Protein AF-A0A7W8GGD5-F1 (afdb_monomer_lite)

Foldseek 3Di:
DDPLQCVQPVDHCVVVLLLLLVLLVVLLVLVVVCVVCVVPDDPVVNCVVNVVSVVVSVVVVVVCLVNSDDPVCSVVSVVVVVVVVVVVVVVVVVVLVVVCVVVPPCSVVVVNVVSVVSNVVSVVVCVVVVCPCPVVVVVCCVPVVPPPPPPPPPPPPPPPDPPPPPDPDDDDDDDD

Secondary structure (DSSP, 8-state):
--TTHHHHSSS-HHHHHHHHHHHHHHHHHHHHHHHHHTTTS-HHHHHHHHHHHHHHHHHHHHHHHHHSS-TTTHHHHHHHHHHHHHHHHHHHHHHHHHHHHHHGGGHHHHHHHHHHHHHHHHHHHHHH-TT-THHHHHHHHHHH--S-----------------------------

pLDDT: mean 70.13, std 13.08, range [33.88, 95.19]

Structure (mmCIF, N/CA/C/O backbone):
data_AF-A0A7W8GGD5-F1
#
_entry.id   AF-A0A7W8GGD5-F1
#
loop_
_atom_site.group_PDB
_atom_site.id
_atom_site.type_symbol
_atom_site.label_atom_id
_atom_site.label_alt_id
_atom_site.label_comp_id
_atom_site.label_asym_id
_atom_site.label_entity_id
_atom_site.label_seq_id
_atom_site.pdbx_PDB_ins_code
_atom_site.Cartn_x
_atom_site.Cartn_y
_atom_site.Cartn_z
_atom_site.occupancy
_atom_site.B_iso_or_equiv
_atom_site.auth_seq_id
_atom_site.auth_comp_id
_atom_site.auth_asym_id
_atom_site.auth_atom_id
_atom_site.pdbx_PDB_model_num
ATOM 1 N N . MET A 1 1 ? -14.404 -14.022 2.247 1.00 44.94 1 MET A N 1
ATOM 2 C CA . MET A 1 1 ? -14.499 -12.655 2.812 1.00 44.94 1 MET A CA 1
ATOM 3 C C . MET A 1 1 ? -14.447 -12.772 4.326 1.00 44.94 1 MET A C 1
ATOM 5 O O . MET A 1 1 ? -15.188 -13.584 4.865 1.00 44.94 1 MET A O 1
ATOM 9 N N . ALA A 1 2 ? -13.531 -12.065 4.992 1.00 33.88 2 ALA A N 1
ATOM 10 C CA . ALA A 1 2 ? -13.317 -12.227 6.428 1.00 33.88 2 ALA A CA 1
ATOM 11 C C . ALA A 1 2 ? -14.521 -11.661 7.226 1.00 33.88 2 ALA A C 1
ATOM 13 O O . ALA A 1 2 ? -14.922 -10.530 6.949 1.00 33.88 2 ALA A O 1
ATOM 14 N N . PRO A 1 3 ? -15.098 -12.400 8.196 1.00 45.44 3 PRO A N 1
ATOM 15 C CA . PRO A 1 3 ? -16.342 -12.024 8.886 1.00 45.44 3 PRO A CA 1
ATOM 16 C C . PRO A 1 3 ? -16.311 -10.662 9.595 1.00 45.44 3 PRO A C 1
ATOM 18 O O . PRO A 1 3 ? -17.342 -10.010 9.710 1.00 45.44 3 PRO A O 1
ATOM 21 N N . TRP A 1 4 ? -15.131 -10.208 10.022 1.00 50.56 4 TRP A N 1
ATOM 22 C CA . TRP A 1 4 ? -14.959 -8.968 10.785 1.00 50.56 4 TRP A CA 1
ATOM 23 C C . TRP A 1 4 ? -15.182 -7.683 9.963 1.00 50.56 4 TRP A C 1
ATOM 25 O O . TRP A 1 4 ? -15.624 -6.680 10.514 1.00 50.56 4 TRP A O 1
ATOM 35 N N . ILE A 1 5 ? -14.996 -7.735 8.635 1.00 44.59 5 ILE A N 1
ATOM 36 C CA . ILE A 1 5 ? -15.205 -6.588 7.727 1.00 44.59 5 ILE A CA 1
ATOM 37 C C . ILE A 1 5 ? -16.673 -6.135 7.726 1.00 44.59 5 ILE A C 1
ATOM 39 O O . ILE A 1 5 ? -16.953 -4.951 7.594 1.00 44.59 5 ILE A O 1
ATOM 43 N N . LYS A 1 6 ? -17.620 -7.067 7.909 1.00 46.12 6 LYS A N 1
ATOM 44 C CA . LYS A 1 6 ? -19.054 -6.745 7.988 1.00 46.12 6 LYS A CA 1
ATOM 45 C C . 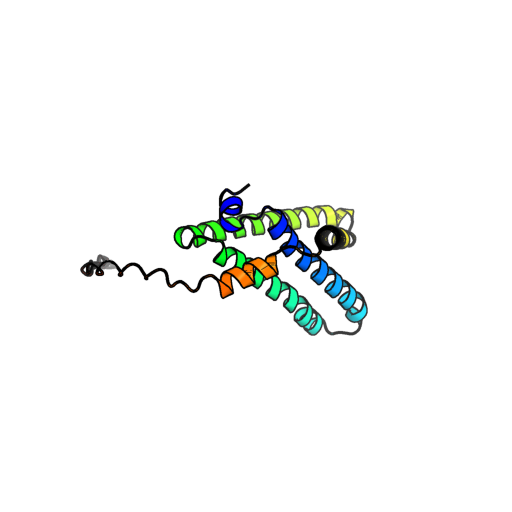LYS A 1 6 ? -19.470 -6.112 9.317 1.00 46.12 6 LYS A C 1
ATOM 47 O O . LYS A 1 6 ? -20.541 -5.525 9.367 1.00 46.12 6 LYS A O 1
ATOM 52 N N . VAL A 1 7 ? -18.680 -6.288 10.377 1.00 54.09 7 VAL A N 1
ATOM 53 C CA . VAL A 1 7 ? -19.080 -5.943 11.752 1.00 54.09 7 VAL A CA 1
ATOM 54 C C . VAL A 1 7 ? -18.538 -4.581 12.181 1.00 54.09 7 VAL A C 1
ATOM 56 O O . VAL A 1 7 ? -19.190 -3.901 12.962 1.00 54.09 7 VAL A O 1
ATOM 59 N N . MET A 1 8 ? -17.376 -4.171 11.671 1.00 47.25 8 MET A N 1
ATOM 60 C CA . MET A 1 8 ? -16.692 -2.962 12.147 1.00 47.25 8 MET A CA 1
ATOM 61 C C . MET A 1 8 ? -16.991 -1.706 11.304 1.00 47.25 8 MET A C 1
ATOM 63 O O . MET A 1 8 ? -17.208 -0.638 11.865 1.00 47.25 8 MET A O 1
ATOM 67 N N . LEU A 1 9 ? -17.153 -1.837 9.981 1.00 49.62 9 LEU A N 1
ATOM 68 C CA . LEU A 1 9 ? -17.345 -0.675 9.100 1.00 49.62 9 LEU A CA 1
ATOM 69 C C . LEU A 1 9 ? -18.802 -0.192 8.964 1.00 49.62 9 LEU A C 1
ATOM 71 O O . LEU A 1 9 ? -19.029 0.927 8.502 1.00 49.62 9 LEU A O 1
ATOM 75 N N . ASP A 1 10 ? -19.796 -1.031 9.280 1.00 46.81 10 ASP A N 1
ATOM 76 C CA . ASP A 1 10 ? -21.211 -0.841 8.877 1.00 46.81 10 ASP A CA 1
ATOM 77 C C . ASP A 1 10 ? -21.353 -0.358 7.407 1.00 46.81 10 ASP A C 1
ATOM 79 O O . ASP A 1 10 ? -22.249 0.396 7.018 1.00 46.81 10 ASP A O 1
ATOM 83 N N . GLY A 1 11 ? -20.363 -0.758 6.608 1.00 48.75 11 GLY A N 1
ATOM 84 C CA . GLY A 1 11 ? -19.924 -0.174 5.355 1.00 48.75 11 GLY A CA 1
ATOM 85 C C . GLY A 1 11 ? -19.160 -1.260 4.605 1.00 48.75 11 GLY A C 1
ATOM 86 O O . GLY A 1 11 ? -18.338 -1.981 5.175 1.00 48.75 11 GLY A O 1
ATOM 87 N N . GLY A 1 12 ? -19.566 -1.511 3.364 1.00 56.03 12 GLY A N 1
ATOM 88 C CA . GLY A 1 12 ? -19.125 -2.670 2.593 1.00 56.03 12 GLY A CA 1
ATOM 89 C C . GLY A 1 12 ? -17.665 -2.568 2.149 1.00 56.03 12 GLY A C 1
ATOM 90 O O . GLY A 1 12 ? -16.930 -1.655 2.505 1.00 56.03 12 GLY A O 1
ATOM 91 N N . GLY A 1 13 ? -17.240 -3.453 1.239 1.00 51.22 13 GLY A N 1
ATOM 92 C CA . GLY A 1 13 ? -15.932 -3.340 0.561 1.00 51.22 13 GLY A CA 1
ATOM 93 C C . GLY A 1 13 ? -15.709 -2.018 -0.201 1.00 51.22 13 GLY A C 1
ATOM 94 O O . GLY A 1 13 ? -14.662 -1.824 -0.809 1.00 51.22 13 GLY A O 1
ATOM 95 N N . LEU A 1 14 ? -16.688 -1.118 -0.158 1.00 46.69 14 LEU A N 1
ATOM 96 C CA . LEU A 1 14 ? -16.749 0.171 -0.807 1.00 46.69 14 LEU A CA 1
ATOM 97 C C . LEU A 1 14 ? -16.012 1.271 -0.032 1.00 46.69 14 LEU A C 1
ATOM 99 O O . LEU A 1 14 ? -15.257 2.017 -0.650 1.00 46.69 14 LEU A O 1
ATOM 103 N N . GLU A 1 15 ? -16.124 1.332 1.299 1.00 49.59 15 GLU A N 1
ATOM 104 C CA . GLU A 1 15 ? -15.294 2.232 2.113 1.00 49.59 15 GLU A CA 1
ATOM 105 C C . GLU A 1 15 ? -13.814 1.834 2.043 1.00 49.59 15 GLU A C 1
ATOM 107 O O . GLU A 1 15 ? -12.952 2.685 1.814 1.00 49.59 15 GLU A O 1
ATOM 112 N N . LEU A 1 16 ? -13.516 0.533 2.133 1.00 55.06 16 LEU A N 1
ATOM 113 C CA . LEU A 1 16 ? -12.155 0.013 1.960 1.00 55.06 16 LEU A CA 1
ATOM 114 C C . LEU A 1 16 ? -11.618 0.309 0.547 1.00 55.06 16 LEU A C 1
ATOM 116 O O . LEU A 1 16 ? -10.465 0.713 0.384 1.00 55.06 16 LEU A O 1
ATOM 120 N N . GLY A 1 17 ? -12.482 0.180 -0.465 1.00 53.38 17 GLY A N 1
ATOM 121 C CA . GLY A 1 17 ? -12.197 0.587 -1.836 1.00 53.38 17 GLY A CA 1
ATOM 122 C C . GLY A 1 17 ? -11.844 2.069 -1.924 1.00 53.38 17 GLY A C 1
ATOM 123 O O . GLY A 1 17 ? -10.823 2.398 -2.518 1.00 53.38 17 GLY A O 1
ATOM 124 N N . SER A 1 18 ? -12.612 2.951 -1.274 1.00 49.88 18 SER A N 1
ATOM 125 C CA . SER A 1 18 ? -12.406 4.411 -1.271 1.00 49.88 18 SER A CA 1
ATOM 126 C C . SER A 1 18 ? -11.124 4.877 -0.566 1.00 49.88 18 SER A C 1
ATOM 128 O O . SER A 1 18 ? -10.606 5.948 -0.868 1.00 49.88 18 SER A O 1
ATOM 130 N N . LEU A 1 19 ? -10.556 4.058 0.318 1.00 53.81 19 LEU A N 1
ATOM 131 C CA . LEU A 1 19 ? -9.254 4.326 0.934 1.00 53.81 19 LEU A CA 1
ATOM 132 C C . LEU A 1 19 ? -8.093 3.906 0.020 1.00 53.81 19 LEU A C 1
ATOM 134 O O . LEU A 1 19 ? -7.149 4.669 -0.168 1.00 53.81 19 LEU A O 1
ATOM 138 N N . MET A 1 20 ? -8.201 2.742 -0.628 1.00 58.75 20 MET A N 1
ATOM 139 C CA . MET A 1 20 ? -7.232 2.274 -1.642 1.00 58.75 20 MET A CA 1
ATOM 140 C C . MET A 1 20 ? -7.218 3.169 -2.896 1.00 58.75 20 MET A C 1
ATOM 142 O O . MET A 1 20 ? -6.209 3.355 -3.566 1.00 58.75 20 MET A O 1
ATOM 146 N N . SER A 1 21 ? -8.366 3.772 -3.172 1.00 49.12 21 SER A N 1
ATOM 147 C CA . SER A 1 21 ? -8.639 4.751 -4.218 1.00 49.12 21 SER A CA 1
ATOM 148 C C . SER A 1 21 ? -7.820 6.037 -4.102 1.00 49.12 21 SER A C 1
ATOM 150 O O . SER A 1 21 ? -7.179 6.466 -5.059 1.00 49.12 21 SER A O 1
ATOM 152 N N . VAL A 1 22 ? -7.846 6.652 -2.915 1.00 65.94 22 VAL A N 1
ATOM 153 C CA . VAL A 1 22 ? -7.123 7.898 -2.621 1.00 65.94 22 VAL A CA 1
ATOM 154 C C . VAL A 1 22 ? -5.619 7.677 -2.767 1.00 65.94 22 VAL A C 1
ATOM 156 O O . VAL A 1 22 ? -4.936 8.485 -3.389 1.00 65.94 22 VAL A O 1
ATOM 159 N N . GLN A 1 23 ? -5.132 6.529 -2.299 1.00 59.56 23 GLN A N 1
ATOM 160 C CA . GLN A 1 23 ? -3.735 6.119 -2.414 1.00 59.56 23 GLN A CA 1
ATOM 161 C C . GLN A 1 23 ? -3.271 5.991 -3.873 1.00 59.56 23 GLN A C 1
ATOM 163 O O . GLN A 1 23 ? -2.165 6.401 -4.220 1.00 59.56 23 GLN A O 1
ATOM 168 N N . ALA A 1 24 ? -4.113 5.433 -4.739 1.00 53.97 24 ALA A N 1
ATOM 169 C CA . ALA A 1 24 ? -3.789 5.267 -6.148 1.00 53.97 24 ALA A CA 1
ATOM 170 C C . ALA A 1 24 ? -3.703 6.617 -6.889 1.00 53.97 24 ALA A C 1
ATOM 172 O O . ALA A 1 24 ? -2.791 6.834 -7.689 1.00 53.97 24 ALA A O 1
ATOM 173 N N . VAL A 1 25 ? -4.606 7.552 -6.571 1.00 60.94 25 VAL A N 1
ATOM 174 C CA . VAL A 1 25 ? -4.582 8.923 -7.110 1.00 60.94 25 VAL A CA 1
ATOM 175 C C . VAL A 1 25 ? -3.341 9.680 -6.629 1.00 60.94 25 VAL A C 1
ATOM 177 O O . VAL A 1 25 ? -2.689 10.363 -7.418 1.00 60.94 25 VAL A O 1
ATOM 180 N N . GLU A 1 26 ? -2.970 9.521 -5.360 1.00 56.78 26 GLU A N 1
ATOM 181 C CA . GLU A 1 26 ? -1.780 10.152 -4.785 1.00 56.78 26 GLU A CA 1
ATOM 182 C C . GLU A 1 26 ? -0.485 9.604 -5.412 1.00 56.78 26 GLU A C 1
ATOM 184 O O . GLU A 1 26 ? 0.388 10.380 -5.809 1.00 56.78 26 GLU A O 1
ATOM 189 N N . GLY A 1 27 ? -0.400 8.282 -5.612 1.00 58.91 27 GLY A N 1
ATOM 190 C CA . GLY A 1 27 ? 0.721 7.624 -6.291 1.00 58.91 27 GLY A CA 1
ATOM 191 C C . GLY A 1 27 ? 0.890 8.067 -7.747 1.00 58.91 27 GLY A C 1
ATOM 192 O O . GLY A 1 27 ? 2.011 8.312 -8.190 1.00 58.91 27 GLY A O 1
ATOM 193 N N . MET A 1 28 ? -0.211 8.258 -8.477 1.00 57.94 28 MET A N 1
ATOM 194 C CA . MET A 1 28 ? -0.191 8.791 -9.845 1.00 57.94 28 MET A CA 1
ATOM 195 C C . MET A 1 28 ? 0.302 10.232 -9.923 1.00 57.94 28 MET A C 1
ATOM 197 O O . MET A 1 28 ? 1.139 10.545 -10.770 1.00 57.94 28 MET A O 1
ATOM 201 N N . VAL A 1 29 ? -0.227 11.117 -9.073 1.00 67.56 29 VAL A N 1
ATOM 202 C CA . VAL A 1 29 ? 0.173 12.532 -9.066 1.00 67.56 29 VAL A CA 1
ATOM 203 C C . VAL A 1 29 ? 1.651 12.640 -8.699 1.00 67.56 29 VAL A C 1
ATOM 205 O O . VAL A 1 29 ? 2.397 13.346 -9.375 1.00 67.56 29 VAL A O 1
ATOM 208 N N . ALA A 1 30 ? 2.105 11.874 -7.705 1.00 62.62 30 ALA A N 1
ATOM 209 C CA . ALA A 1 30 ? 3.513 11.813 -7.333 1.00 62.62 30 ALA A CA 1
ATOM 210 C C . ALA A 1 30 ? 4.396 11.267 -8.468 1.00 62.62 30 ALA A C 1
ATOM 212 O O . ALA A 1 30 ? 5.424 11.870 -8.766 1.00 62.62 30 ALA A O 1
ATOM 213 N N . ALA A 1 31 ? 3.996 10.183 -9.143 1.00 59.84 31 ALA A N 1
ATOM 214 C CA . ALA A 1 31 ? 4.759 9.589 -10.243 1.00 59.84 31 ALA A CA 1
ATOM 215 C C . ALA A 1 31 ? 4.862 10.516 -11.465 1.00 59.84 31 ALA A C 1
ATOM 217 O O . ALA A 1 31 ? 5.934 10.620 -12.057 1.00 59.84 31 ALA A O 1
ATOM 218 N N . LEU A 1 32 ? 3.788 11.231 -11.817 1.00 69.31 32 LEU A N 1
ATOM 219 C CA . LEU A 1 32 ? 3.791 12.210 -12.913 1.00 69.31 32 LEU A CA 1
ATOM 220 C C . LEU A 1 32 ? 4.682 13.414 -12.599 1.00 69.31 32 LEU A C 1
ATOM 222 O O . LEU A 1 32 ? 5.445 13.861 -13.457 1.00 69.31 32 LEU A O 1
ATOM 226 N N . LEU A 1 33 ? 4.634 13.905 -11.359 1.00 68.81 33 LEU A N 1
ATOM 227 C CA . LEU A 1 33 ? 5.521 14.972 -10.901 1.00 68.81 33 LEU A CA 1
ATOM 228 C C . LEU A 1 33 ? 6.984 14.505 -10.863 1.00 68.81 33 LEU A C 1
ATOM 230 O O . LEU A 1 33 ? 7.869 15.245 -11.292 1.00 68.81 33 LEU A O 1
ATOM 234 N N . LEU A 1 34 ? 7.247 13.267 -10.424 1.00 56.19 34 LEU A N 1
ATOM 235 C CA . LEU A 1 34 ? 8.588 12.682 -10.419 1.00 56.19 34 LEU A CA 1
ATOM 236 C C . LEU A 1 34 ? 9.125 12.453 -11.832 1.00 56.19 34 LEU A C 1
ATOM 238 O O . LEU A 1 34 ? 10.280 12.773 -12.071 1.00 56.19 34 LEU A O 1
ATOM 242 N N . ALA A 1 35 ? 8.333 11.938 -12.773 1.00 60.97 35 ALA A N 1
ATOM 243 C CA . ALA A 1 35 ? 8.794 11.647 -14.132 1.00 60.97 35 ALA A CA 1
ATOM 244 C C . ALA A 1 35 ? 9.287 12.907 -14.868 1.00 60.97 35 ALA A C 1
ATOM 246 O O . ALA A 1 35 ? 10.259 12.837 -15.618 1.00 60.97 35 ALA A O 1
ATOM 247 N N . GLY A 1 36 ? 8.677 14.067 -14.600 1.00 71.62 36 GLY A N 1
ATOM 248 C CA . GLY A 1 36 ? 9.142 15.358 -15.119 1.00 71.62 36 GLY A CA 1
ATOM 249 C C . GLY A 1 36 ? 10.397 15.904 -14.422 1.00 71.62 36 GLY A C 1
ATOM 250 O O . GLY A 1 36 ? 11.190 16.600 -15.050 1.00 71.62 36 GLY A O 1
ATOM 251 N N . PHE A 1 37 ? 10.608 15.571 -13.144 1.00 57.06 37 PHE A N 1
ATOM 252 C CA . PHE A 1 37 ? 11.710 16.096 -12.321 1.00 57.06 37 PHE A CA 1
ATOM 253 C C . PHE A 1 37 ? 12.895 15.134 -12.136 1.00 57.06 37 PHE A C 1
ATOM 255 O O . PHE A 1 37 ? 13.964 15.559 -11.696 1.00 57.06 37 PHE A O 1
ATOM 262 N N . ALA A 1 38 ? 12.748 13.850 -12.466 1.00 48.31 38 ALA A N 1
ATOM 263 C CA . ALA A 1 38 ? 13.695 12.796 -12.098 1.00 48.31 38 ALA A CA 1
ATOM 264 C C . ALA A 1 38 ? 15.086 12.964 -12.725 1.00 48.31 38 ALA A C 1
ATOM 266 O O . ALA A 1 38 ? 16.063 12.476 -12.166 1.00 48.31 38 ALA A O 1
ATOM 267 N N . GLN A 1 39 ? 15.203 13.693 -13.840 1.00 57.25 39 GLN A N 1
ATOM 268 C CA . GLN A 1 39 ? 16.507 13.988 -14.447 1.00 57.25 39 GLN A CA 1
ATOM 269 C C . GLN A 1 39 ? 17.230 15.190 -13.820 1.00 57.25 39 GLN A C 1
ATOM 271 O O . GLN A 1 39 ? 18.411 15.392 -14.086 1.00 57.25 39 GLN A O 1
ATOM 276 N N . GLN A 1 40 ? 16.557 15.982 -12.979 1.00 61.38 40 GLN A N 1
ATOM 277 C CA . GLN A 1 40 ? 17.112 17.209 -12.389 1.00 61.38 40 GLN A CA 1
ATOM 278 C C . GLN A 1 40 ? 17.350 17.109 -10.875 1.00 61.38 40 GLN A C 1
ATOM 280 O O . GLN A 1 40 ? 17.922 18.018 -10.272 1.00 61.38 40 GLN A O 1
ATOM 285 N N . VAL A 1 41 ? 16.916 16.021 -10.233 1.00 52.72 41 VAL A N 1
ATOM 286 C CA . VAL A 1 41 ? 16.871 15.902 -8.771 1.00 52.72 41 VAL A CA 1
ATOM 287 C C . VAL A 1 41 ? 17.662 14.679 -8.318 1.00 52.72 41 VAL A C 1
ATOM 289 O O . VAL A 1 41 ? 17.504 13.589 -8.855 1.00 52.72 41 VAL A O 1
ATOM 292 N N . SER A 1 42 ? 18.524 14.848 -7.309 1.00 65.00 42 SER A N 1
ATOM 293 C CA . SER A 1 42 ? 19.319 13.738 -6.774 1.00 65.00 42 SER A CA 1
ATOM 294 C C . SER A 1 42 ? 18.422 12.615 -6.241 1.00 65.00 42 SER A C 1
ATOM 296 O O . SER A 1 42 ? 17.408 12.874 -5.587 1.00 65.00 42 SER A O 1
ATOM 298 N N . ALA A 1 43 ? 18.817 11.359 -6.474 1.00 63.75 43 ALA A N 1
ATOM 299 C CA . ALA A 1 43 ? 18.059 10.167 -6.077 1.00 63.75 43 ALA A CA 1
ATOM 300 C C . ALA A 1 43 ? 17.633 10.175 -4.595 1.00 63.75 43 ALA A C 1
ATOM 302 O O . ALA A 1 43 ? 16.543 9.727 -4.259 1.00 63.75 43 ALA A O 1
ATOM 303 N N . VAL A 1 44 ? 18.444 10.771 -3.714 1.00 59.28 44 VAL A N 1
ATOM 304 C CA . VAL A 1 44 ? 18.150 10.925 -2.278 1.00 59.28 44 VAL A CA 1
ATOM 305 C C . VAL A 1 44 ? 16.923 11.810 -2.024 1.00 59.28 44 VAL A C 1
ATOM 307 O O . VAL A 1 44 ? 16.111 11.509 -1.152 1.00 59.28 44 VAL A O 1
ATOM 310 N N . ARG A 1 45 ? 16.746 12.892 -2.793 1.00 61.31 45 ARG A N 1
ATOM 311 C CA . ARG A 1 45 ? 15.579 13.781 -2.671 1.00 61.31 45 ARG A CA 1
ATOM 312 C C . ARG A 1 45 ? 14.320 13.134 -3.241 1.00 61.31 45 ARG A C 1
ATOM 314 O O . ARG A 1 45 ? 13.252 13.301 -2.662 1.00 61.31 45 ARG A O 1
ATOM 321 N N . LEU A 1 46 ? 14.448 12.369 -4.325 1.00 61.59 46 LEU A N 1
ATOM 322 C CA . LEU A 1 46 ? 13.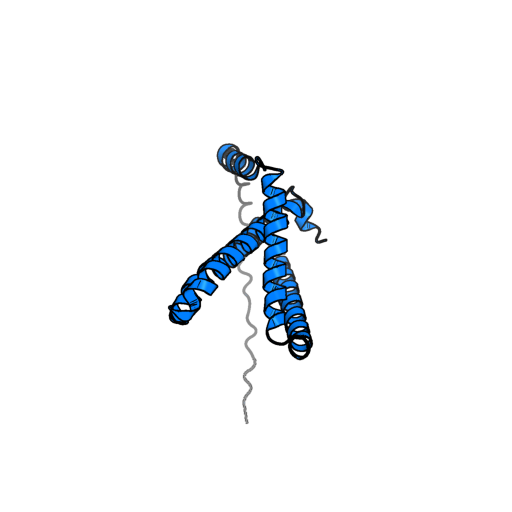340 11.588 -4.883 1.00 61.59 46 LEU A CA 1
ATOM 323 C C . LEU A 1 46 ? 12.883 10.497 -3.907 1.00 61.59 46 LEU A C 1
ATOM 325 O O . LEU A 1 46 ? 11.684 10.319 -3.720 1.00 61.59 46 LEU A O 1
ATOM 329 N N . LEU A 1 47 ? 13.820 9.839 -3.218 1.00 62.41 47 LEU A N 1
ATOM 330 C CA . LEU A 1 47 ? 13.509 8.864 -2.171 1.00 62.41 47 LEU A CA 1
ATOM 331 C C . LEU A 1 47 ? 12.800 9.520 -0.974 1.00 62.41 47 LEU A C 1
ATOM 333 O O . LEU A 1 47 ? 11.822 8.980 -0.464 1.00 62.41 47 LEU A O 1
ATOM 337 N N . GLY A 1 48 ? 13.263 10.703 -0.554 1.00 68.56 48 GLY A N 1
ATOM 338 C CA . GLY A 1 48 ? 12.657 11.459 0.544 1.00 68.56 48 GLY A CA 1
ATOM 339 C C . GLY A 1 48 ? 11.217 11.884 0.251 1.00 68.56 48 GLY A C 1
ATOM 340 O O . GLY A 1 48 ? 10.334 11.675 1.080 1.00 68.56 48 GLY A O 1
ATOM 341 N N . TRP A 1 49 ? 10.958 12.422 -0.944 1.00 68.81 49 TRP A N 1
ATOM 342 C CA . TRP A 1 49 ? 9.608 12.830 -1.342 1.00 68.81 49 TRP A CA 1
ATOM 343 C C . TRP A 1 49 ? 8.700 11.651 -1.685 1.00 68.81 49 TRP A C 1
ATOM 345 O O . TRP A 1 49 ? 7.535 11.665 -1.306 1.00 68.81 49 TRP A O 1
ATOM 355 N N . GLY A 1 50 ? 9.220 10.612 -2.340 1.00 66.06 50 GLY A N 1
ATOM 356 C CA . GLY A 1 50 ? 8.452 9.405 -2.657 1.00 66.06 50 GLY A CA 1
ATOM 357 C C . GLY A 1 50 ? 8.091 8.574 -1.421 1.00 66.06 50 GLY A C 1
ATOM 358 O O . GLY A 1 50 ? 7.045 7.930 -1.393 1.00 66.06 50 GLY A O 1
ATOM 359 N N . GLY A 1 51 ? 8.916 8.617 -0.370 1.00 67.81 51 GLY A N 1
ATOM 360 C CA . GLY A 1 51 ? 8.663 7.898 0.881 1.00 67.81 51 GLY A CA 1
ATOM 361 C C . GLY A 1 51 ? 7.543 8.498 1.737 1.00 67.81 51 GLY A C 1
ATOM 362 O O . GLY A 1 51 ? 6.897 7.771 2.491 1.00 67.81 51 GLY A O 1
ATOM 363 N N . LEU A 1 52 ? 7.273 9.802 1.623 1.00 73.19 52 LEU A N 1
ATOM 364 C CA . LEU A 1 52 ? 6.261 10.486 2.438 1.00 73.19 52 LEU A CA 1
ATOM 365 C C . LEU A 1 52 ? 4.827 9.979 2.181 1.00 73.19 52 LEU A C 1
ATOM 367 O O . LEU A 1 52 ? 4.179 9.568 3.144 1.00 73.19 52 LEU A O 1
ATOM 371 N N . PRO A 1 53 ? 4.332 9.900 0.931 1.00 76.12 53 PRO A N 1
ATOM 372 C CA . PRO A 1 53 ? 3.016 9.321 0.655 1.00 76.12 53 PRO A CA 1
ATOM 373 C C . PRO A 1 53 ? 2.924 7.855 1.089 1.00 76.12 53 PRO A C 1
ATOM 375 O O . PRO A 1 53 ? 1.937 7.430 1.684 1.00 76.12 53 PRO A O 1
ATOM 378 N N . PHE A 1 54 ? 3.983 7.073 0.853 1.00 74.56 54 PHE A N 1
ATOM 379 C CA . PHE A 1 54 ? 3.995 5.653 1.204 1.00 74.56 54 PHE A CA 1
ATOM 380 C C . PHE A 1 54 ? 3.926 5.425 2.720 1.00 74.56 54 PHE A C 1
ATOM 382 O O . PHE A 1 54 ? 3.202 4.552 3.197 1.00 74.56 54 PHE A O 1
ATOM 389 N N . THR A 1 55 ? 4.648 6.234 3.497 1.00 74.56 55 THR A N 1
ATOM 390 C CA . THR A 1 55 ? 4.611 6.175 4.966 1.00 74.56 55 THR A CA 1
ATOM 391 C C . THR A 1 55 ? 3.284 6.679 5.524 1.00 74.56 55 THR A C 1
ATOM 393 O O . THR A 1 55 ? 2.748 6.055 6.445 1.00 74.56 55 THR A O 1
ATOM 396 N N . ALA A 1 56 ? 2.710 7.740 4.949 1.00 77.00 56 ALA A N 1
ATOM 397 C CA . ALA A 1 56 ? 1.372 8.212 5.300 1.00 77.00 56 ALA A CA 1
ATOM 398 C C . ALA A 1 56 ? 0.321 7.119 5.058 1.00 77.00 56 ALA A C 1
ATOM 400 O O . ALA A 1 56 ? -0.467 6.813 5.955 1.00 77.00 56 ALA A O 1
ATOM 401 N N . TRP A 1 57 ? 0.376 6.456 3.900 1.00 82.12 57 TRP A N 1
ATOM 402 C CA . TRP A 1 57 ? -0.490 5.326 3.583 1.00 82.12 57 TRP A CA 1
ATOM 403 C C . TRP A 1 57 ? -0.318 4.159 4.556 1.00 82.12 57 TRP A C 1
ATOM 405 O O . TRP A 1 57 ? -1.299 3.703 5.146 1.00 82.12 57 TRP A O 1
ATOM 415 N N . GLY A 1 58 ? 0.918 3.691 4.757 1.00 83.19 58 GLY A N 1
ATOM 416 C CA . GLY A 1 58 ? 1.192 2.568 5.652 1.00 83.19 58 GLY A CA 1
ATOM 417 C C . GLY A 1 58 ? 0.698 2.851 7.072 1.00 83.19 58 GLY A C 1
ATOM 418 O O . GLY A 1 58 ? 0.126 1.979 7.723 1.00 83.19 58 GLY A O 1
ATOM 419 N N . THR A 1 59 ? 0.825 4.102 7.520 1.00 83.38 59 THR A N 1
ATOM 420 C CA . THR A 1 59 ? 0.315 4.554 8.819 1.00 83.38 59 THR A CA 1
ATOM 421 C C . THR A 1 59 ? -1.211 4.570 8.861 1.00 83.38 59 THR A C 1
ATOM 423 O O . THR A 1 59 ? -1.790 4.041 9.808 1.00 83.38 59 THR A O 1
ATOM 426 N N . ALA A 1 60 ? -1.878 5.128 7.846 1.00 81.06 60 ALA A N 1
ATOM 427 C CA . ALA A 1 60 ? -3.340 5.187 7.776 1.00 81.06 60 ALA A CA 1
ATOM 428 C C . ALA A 1 60 ? -3.967 3.786 7.735 1.00 81.06 60 ALA A C 1
ATOM 430 O O . ALA A 1 60 ? -4.919 3.502 8.462 1.00 81.06 60 ALA A O 1
ATOM 431 N N . GLN A 1 61 ? -3.393 2.886 6.938 1.00 88.69 61 GLN A N 1
ATOM 432 C CA . GLN A 1 61 ? -3.812 1.492 6.874 1.00 88.69 61 GLN A CA 1
ATOM 433 C C . GLN A 1 61 ? -3.645 0.793 8.223 1.00 88.69 61 GLN A C 1
ATOM 435 O O . GLN A 1 61 ? -4.551 0.090 8.673 1.00 88.69 61 GLN A O 1
ATOM 440 N N . MET A 1 62 ? -2.500 0.992 8.876 1.00 89.69 62 MET A N 1
ATOM 441 C CA . MET A 1 62 ? -2.248 0.388 10.176 1.00 89.69 62 MET A CA 1
ATOM 442 C C . MET A 1 62 ? -3.217 0.919 11.227 1.00 89.69 62 MET A C 1
ATOM 444 O O . MET A 1 62 ? -3.742 0.142 12.018 1.00 89.69 62 MET A O 1
ATOM 448 N N . LEU A 1 63 ? -3.489 2.224 11.211 1.00 86.25 63 LEU A N 1
ATOM 449 C CA . LEU A 1 63 ? -4.436 2.859 12.116 1.00 86.25 63 LEU A CA 1
ATOM 450 C C . LEU A 1 63 ? -5.833 2.263 11.952 1.00 86.25 63 LEU A C 1
ATOM 452 O O . LEU A 1 63 ? -6.412 1.845 12.947 1.00 86.25 63 LEU A O 1
ATOM 456 N N . LEU A 1 64 ? -6.324 2.131 10.718 1.00 81.38 64 LEU A N 1
ATOM 457 C CA . LEU A 1 64 ? -7.606 1.478 10.438 1.00 81.38 64 LEU A CA 1
ATOM 458 C C . LEU A 1 64 ? -7.624 0.034 10.934 1.00 81.38 64 LEU A C 1
ATOM 460 O O . LEU A 1 64 ? -8.567 -0.396 11.589 1.00 81.38 64 LEU A O 1
ATOM 464 N N . LEU A 1 65 ? -6.551 -0.721 10.695 1.00 84.56 65 LEU A N 1
ATOM 465 C CA . LEU A 1 65 ? -6.463 -2.089 11.192 1.00 84.56 65 LEU A CA 1
ATOM 466 C C . LEU A 1 65 ? -6.511 -2.121 12.729 1.00 84.56 65 LEU A C 1
ATOM 468 O O . LEU A 1 65 ? -7.105 -3.034 13.291 1.00 84.56 65 LEU A O 1
ATOM 472 N N . GLN A 1 66 ? -5.933 -1.137 13.426 1.00 91.19 66 GLN A N 1
ATOM 473 C CA . GLN A 1 66 ? -6.000 -1.039 14.889 1.00 91.19 66 GLN A CA 1
ATOM 474 C C . GLN A 1 66 ? -7.376 -0.612 15.405 1.00 91.19 66 GLN A C 1
ATOM 476 O O . GLN A 1 66 ? -7.820 -1.183 16.405 1.00 91.19 66 GLN A O 1
ATOM 481 N N . THR A 1 67 ? -8.017 0.379 14.774 1.00 86.88 67 THR A N 1
ATOM 482 C CA . THR A 1 67 ? -9.311 0.936 15.210 1.00 86.88 67 THR A CA 1
ATOM 483 C C . THR A 1 67 ? -10.445 -0.041 14.973 1.00 86.88 67 THR A C 1
ATOM 485 O O . THR A 1 67 ? -11.318 -0.174 15.823 1.00 86.88 67 THR A O 1
ATOM 488 N N . GLU A 1 68 ? -10.382 -0.773 13.864 1.00 86.06 68 GLU A N 1
ATOM 489 C CA . GLU A 1 68 ? -11.392 -1.754 13.487 1.00 86.06 68 GLU A CA 1
ATOM 490 C C . GLU A 1 68 ? -11.099 -3.142 14.091 1.00 86.06 68 GLU A C 1
ATOM 492 O O . GLU A 1 68 ? -11.885 -4.064 13.930 1.00 86.06 68 GLU A O 1
ATOM 497 N N . SER A 1 69 ? -9.947 -3.385 14.728 1.00 91.12 69 SER A N 1
ATOM 498 C CA . SER A 1 69 ? -9.666 -4.707 15.316 1.00 91.12 69 SER A CA 1
ATOM 499 C C . SER A 1 69 ? -10.012 -4.750 16.792 1.00 91.12 69 SER A C 1
ATOM 501 O O . SER A 1 69 ? -9.484 -3.974 17.599 1.00 91.12 69 SER A O 1
ATOM 503 N N . GLU A 1 70 ? -10.791 -5.762 17.167 1.00 91.31 70 GLU A N 1
ATOM 504 C CA . GLU A 1 70 ? -11.050 -6.083 18.564 1.00 91.31 70 GLU A CA 1
ATOM 505 C C . GLU A 1 70 ? -9.723 -6.352 19.305 1.00 91.31 70 GLU A C 1
ATOM 507 O O . GLU A 1 70 ? -8.863 -7.069 18.772 1.00 91.31 70 GLU A O 1
ATOM 512 N N . PRO A 1 71 ? -9.507 -5.784 20.510 1.00 94.25 71 PRO A N 1
ATOM 513 C CA . PRO A 1 71 ? -8.214 -5.857 21.194 1.00 94.25 71 PRO A CA 1
ATOM 514 C C . PRO A 1 71 ? -7.694 -7.286 21.391 1.00 94.25 71 PRO A C 1
ATOM 516 O O . PRO A 1 71 ? -6.493 -7.522 21.276 1.00 94.25 71 PRO A O 1
ATOM 519 N N . GLU A 1 72 ? -8.599 -8.237 21.630 1.00 93.00 72 GLU A N 1
ATOM 520 C CA . GLU A 1 72 ? -8.290 -9.651 21.876 1.00 93.00 72 GLU A CA 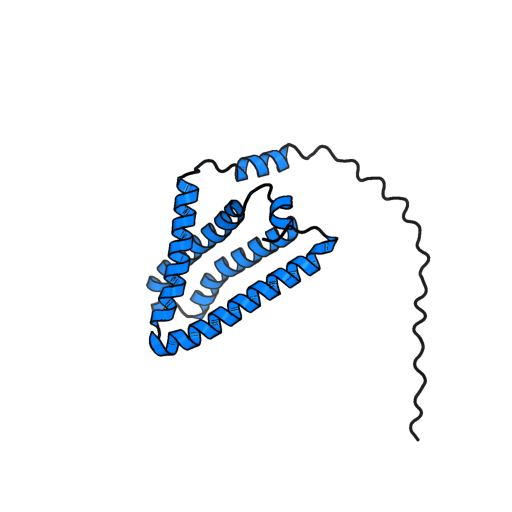1
ATOM 521 C C . GLU A 1 72 ? -7.817 -10.391 20.614 1.00 93.00 72 GLU A C 1
ATOM 523 O O . GLU A 1 72 ? -7.005 -11.314 20.691 1.00 93.00 72 GLU A O 1
ATOM 528 N N . LEU A 1 73 ? -8.284 -9.971 19.433 1.00 94.50 73 LEU A N 1
ATOM 529 C CA . LEU A 1 73 ? -7.982 -10.613 18.149 1.00 94.50 73 LEU A CA 1
ATOM 530 C C . LEU A 1 73 ? -6.949 -9.852 17.316 1.00 94.50 73 LEU A C 1
ATOM 532 O O . LEU A 1 73 ? -6.462 -10.386 16.316 1.00 94.50 73 LEU A O 1
ATOM 536 N N . ARG A 1 74 ? -6.569 -8.639 17.730 1.00 91.75 74 ARG A N 1
ATOM 537 C CA . ARG A 1 74 ? -5.694 -7.738 16.968 1.00 91.75 74 ARG A CA 1
ATOM 538 C C . ARG A 1 74 ? -4.404 -8.410 16.509 1.00 91.75 74 ARG A C 1
ATOM 540 O O . ARG A 1 74 ? -4.078 -8.342 15.334 1.00 91.75 74 ARG A O 1
ATOM 547 N N . GLY A 1 75 ? -3.710 -9.141 17.383 1.00 93.44 75 GLY A N 1
ATOM 548 C CA . GLY A 1 75 ? -2.478 -9.845 17.001 1.00 93.44 75 GLY A CA 1
ATOM 549 C C . GLY A 1 75 ? -2.682 -10.868 15.872 1.00 93.44 75 GLY A C 1
ATOM 550 O O . GLY A 1 75 ? -1.861 -10.961 14.962 1.00 93.44 75 GLY A O 1
ATOM 551 N N . ARG A 1 76 ? -3.809 -11.594 15.881 1.00 95.19 76 ARG A N 1
ATOM 552 C CA . ARG A 1 76 ? -4.146 -12.587 14.846 1.00 95.19 76 ARG A CA 1
ATOM 553 C C . ARG A 1 76 ? -4.569 -11.915 13.543 1.00 95.19 76 ARG A C 1
ATOM 555 O O . ARG A 1 76 ? -4.160 -12.372 12.481 1.00 95.19 76 ARG A O 1
ATOM 562 N N . ILE A 1 77 ? -5.346 -10.833 13.626 1.00 91.94 77 ILE A N 1
ATOM 563 C CA . ILE A 1 77 ? -5.769 -10.045 12.459 1.00 91.94 77 ILE A CA 1
ATOM 564 C C . ILE A 1 77 ? -4.548 -9.431 11.772 1.00 91.94 77 ILE A C 1
ATOM 566 O O . ILE A 1 77 ? -4.396 -9.580 10.564 1.00 91.94 77 ILE A O 1
ATOM 570 N N . PHE A 1 78 ? -3.637 -8.832 12.540 1.00 93.62 78 PHE A N 1
ATOM 571 C CA . PHE A 1 78 ? -2.387 -8.276 12.024 1.00 93.62 78 PHE A CA 1
ATOM 572 C C . PHE A 1 78 ? -1.518 -9.361 11.391 1.00 93.62 78 PHE A C 1
ATOM 574 O O . PHE A 1 78 ? -1.070 -9.199 10.260 1.00 93.62 78 PHE A O 1
ATOM 581 N N . GLY A 1 79 ? -1.330 -10.491 12.078 1.00 92.94 79 GLY A N 1
ATOM 582 C CA . GLY A 1 79 ? -0.561 -11.614 11.543 1.00 92.94 79 GLY A CA 1
ATOM 583 C C . GLY A 1 79 ? -1.127 -12.140 10.222 1.00 92.94 79 GLY A C 1
ATOM 584 O O . GLY A 1 79 ? -0.387 -12.286 9.254 1.00 92.94 79 GLY A O 1
ATOM 585 N N . ALA A 1 80 ? -2.442 -12.366 10.148 1.00 93.25 80 ALA A N 1
ATOM 586 C CA . ALA A 1 80 ? -3.103 -12.821 8.926 1.00 93.25 80 ALA A CA 1
ATOM 587 C C . ALA A 1 80 ? -3.020 -11.780 7.800 1.00 93.25 80 ALA A C 1
ATOM 589 O O . ALA A 1 80 ? -2.749 -12.137 6.656 1.00 93.25 80 ALA A O 1
ATOM 590 N N . TYR A 1 81 ? -3.214 -10.500 8.127 1.00 90.12 81 TYR A N 1
ATOM 591 C CA . TYR A 1 81 ? -3.097 -9.395 7.182 1.00 90.12 81 TYR A CA 1
ATOM 592 C C . TYR A 1 81 ? -1.698 -9.338 6.552 1.00 90.12 81 TYR A C 1
ATOM 594 O O . TYR A 1 81 ? -1.579 -9.385 5.329 1.00 90.12 81 TYR A O 1
ATOM 602 N N . PHE A 1 82 ? -0.635 -9.324 7.365 1.00 91.00 82 PHE A N 1
ATOM 603 C CA . PHE A 1 82 ? 0.740 -9.268 6.859 1.00 91.00 82 PHE A CA 1
ATOM 604 C C . PHE A 1 82 ? 1.171 -10.547 6.144 1.00 91.00 82 PHE A C 1
ATOM 606 O O . PHE A 1 82 ? 1.904 -10.463 5.162 1.00 91.00 82 PHE A O 1
ATOM 613 N N . ALA A 1 83 ? 0.700 -11.719 6.579 1.00 90.50 83 ALA A N 1
ATOM 614 C CA . ALA A 1 83 ? 0.966 -12.971 5.875 1.00 90.50 83 ALA A CA 1
ATOM 615 C C . ALA A 1 83 ? 0.350 -12.967 4.467 1.00 90.50 83 ALA A C 1
ATOM 617 O O . ALA A 1 83 ? 1.019 -13.327 3.501 1.00 90.50 83 ALA A O 1
ATOM 618 N N . LEU A 1 84 ? -0.903 -12.515 4.336 1.00 87.81 84 LEU A N 1
ATOM 619 C CA . LEU A 1 84 ? -1.569 -12.388 3.039 1.00 87.81 84 LEU A CA 1
ATOM 620 C C . LEU A 1 84 ? -0.912 -11.318 2.167 1.00 87.81 84 LEU A C 1
ATOM 622 O O . LEU A 1 84 ? -0.665 -11.567 0.991 1.00 87.81 84 LEU A O 1
ATOM 626 N N . PHE A 1 85 ? -0.602 -10.155 2.742 1.00 85.88 85 PHE A N 1
ATOM 627 C CA . PHE A 1 85 ? 0.063 -9.063 2.037 1.00 85.88 85 PHE A CA 1
ATOM 628 C C . PHE A 1 85 ? 1.441 -9.489 1.516 1.00 85.88 85 PHE A C 1
ATOM 630 O O . PHE A 1 85 ? 1.710 -9.376 0.323 1.00 85.88 85 PHE A O 1
ATOM 637 N N . GLY A 1 86 ? 2.285 -10.058 2.380 1.00 82.69 86 GLY A N 1
ATOM 638 C CA . GLY A 1 86 ? 3.610 -10.549 2.002 1.00 82.69 86 GLY A CA 1
ATOM 639 C C . GLY A 1 86 ? 3.546 -11.696 0.994 1.00 82.69 86 GLY A C 1
ATOM 640 O O . GLY A 1 86 ? 4.318 -11.713 0.039 1.00 82.69 86 GLY A O 1
ATOM 641 N N . GLY A 1 87 ? 2.587 -12.616 1.148 1.00 83.38 87 GLY A N 1
ATOM 642 C CA . GLY A 1 87 ? 2.350 -13.690 0.182 1.00 83.38 87 GLY A CA 1
ATOM 643 C C . GLY A 1 87 ? 1.959 -13.157 -1.197 1.00 83.38 87 GLY A C 1
ATOM 644 O O . GLY A 1 87 ? 2.534 -13.568 -2.202 1.00 83.38 87 GLY A O 1
ATOM 645 N N . ALA A 1 88 ? 1.039 -12.192 -1.253 1.00 80.50 88 ALA A N 1
ATOM 646 C CA . ALA A 1 88 ? 0.653 -11.537 -2.499 1.00 80.50 88 ALA A CA 1
ATOM 647 C C . ALA A 1 88 ? 1.831 -10.783 -3.135 1.00 80.50 88 ALA A C 1
ATOM 649 O O . ALA A 1 88 ? 2.042 -10.885 -4.341 1.00 80.50 88 ALA A O 1
ATOM 650 N N . GLN A 1 89 ? 2.635 -10.082 -2.331 1.00 82.38 89 GLN A N 1
ATOM 651 C CA . GLN A 1 89 ? 3.807 -9.353 -2.810 1.00 82.38 89 GLN A CA 1
ATOM 652 C C . GLN A 1 89 ? 4.881 -10.298 -3.365 1.00 82.38 89 GLN A C 1
ATOM 654 O O . GLN A 1 89 ? 5.465 -10.023 -4.411 1.00 82.38 89 GLN A O 1
ATOM 659 N N . PHE A 1 90 ? 5.108 -11.438 -2.708 1.00 80.69 90 PHE A N 1
ATOM 660 C CA . PHE A 1 90 ? 6.014 -12.479 -3.190 1.00 80.69 90 PHE A CA 1
ATOM 661 C C . PHE A 1 90 ? 5.551 -13.051 -4.534 1.00 80.69 90 PHE A C 1
ATOM 663 O O . PHE A 1 90 ? 6.342 -13.135 -5.472 1.00 80.69 90 PHE A O 1
ATOM 670 N N . VAL A 1 91 ? 4.261 -13.383 -4.656 1.00 80.81 91 VAL A N 1
ATOM 671 C CA . VAL A 1 91 ? 3.675 -13.849 -5.922 1.00 80.81 91 VAL A CA 1
ATOM 672 C C . VAL A 1 91 ? 3.808 -12.780 -7.007 1.00 80.81 91 VAL A C 1
ATOM 674 O O . VAL A 1 91 ? 4.215 -13.096 -8.121 1.00 80.81 91 VAL A O 1
ATOM 677 N N . GLY A 1 92 ? 3.535 -11.515 -6.682 1.00 80.06 92 GLY A N 1
ATOM 678 C CA . GLY A 1 92 ? 3.697 -10.390 -7.602 1.00 80.06 92 GLY A CA 1
ATOM 679 C C . GLY A 1 92 ? 5.133 -10.241 -8.102 1.00 80.06 92 GLY A C 1
ATOM 680 O O . GLY A 1 92 ? 5.344 -10.120 -9.304 1.00 80.06 92 GLY A O 1
ATOM 681 N N . MET A 1 93 ? 6.128 -10.332 -7.214 1.00 79.44 93 MET A N 1
ATOM 682 C CA . MET A 1 93 ? 7.546 -10.304 -7.594 1.00 79.44 93 MET A CA 1
ATOM 683 C C . MET A 1 93 ? 7.936 -11.498 -8.471 1.00 79.44 93 MET A C 1
ATOM 685 O O . MET A 1 93 ? 8.619 -11.313 -9.477 1.00 79.44 93 MET A O 1
ATOM 689 N N . ALA A 1 94 ? 7.481 -12.707 -8.133 1.00 82.12 94 ALA A N 1
ATOM 690 C CA . ALA A 1 94 ? 7.753 -13.904 -8.926 1.00 82.12 94 ALA A CA 1
ATOM 691 C C . ALA A 1 94 ? 7.167 -13.788 -10.342 1.00 82.12 94 ALA A C 1
ATOM 693 O O . ALA A 1 94 ? 7.866 -14.023 -11.327 1.00 82.12 94 ALA A O 1
ATOM 694 N N . LEU A 1 95 ? 5.907 -13.357 -10.448 1.00 79.56 95 LEU A N 1
ATOM 695 C CA . LEU A 1 95 ? 5.255 -13.102 -11.732 1.00 79.56 95 LEU A CA 1
ATOM 696 C C . LEU A 1 95 ? 5.960 -11.982 -12.496 1.00 79.56 95 LEU A C 1
ATOM 698 O O . LEU A 1 95 ? 6.212 -12.134 -13.687 1.00 79.56 95 LEU A O 1
ATOM 702 N N . SER A 1 96 ? 6.330 -10.893 -11.821 1.00 78.69 96 SER A N 1
ATOM 703 C CA . SER A 1 96 ? 7.050 -9.776 -12.432 1.00 78.69 96 SER A CA 1
ATOM 704 C C . SER A 1 96 ? 8.403 -10.195 -12.996 1.00 78.69 96 SER A C 1
ATOM 706 O O . SER A 1 96 ? 8.792 -9.659 -14.027 1.00 78.69 96 SER A O 1
ATOM 708 N N . GLY A 1 97 ? 9.114 -11.128 -12.358 1.00 80.75 97 GLY A N 1
ATOM 709 C CA . GLY A 1 97 ? 10.357 -11.683 -12.898 1.00 80.75 97 GLY A CA 1
ATOM 710 C C . GLY A 1 97 ? 10.113 -12.413 -14.218 1.00 80.75 97 GLY A C 1
ATOM 711 O O . GLY A 1 97 ? 10.726 -12.081 -15.226 1.00 80.75 97 GLY A O 1
ATOM 712 N N . ILE A 1 98 ? 9.132 -13.322 -14.235 1.00 85.88 98 ILE A N 1
ATOM 713 C CA . ILE A 1 98 ? 8.763 -14.091 -15.436 1.00 85.88 98 ILE A CA 1
ATOM 714 C C . ILE A 1 98 ? 8.297 -13.162 -16.565 1.00 85.88 98 ILE A C 1
ATOM 716 O O . ILE A 1 98 ? 8.713 -13.306 -17.710 1.00 85.88 98 ILE A O 1
ATOM 720 N N . LEU A 1 99 ? 7.439 -12.190 -16.252 1.00 76.31 99 LEU A N 1
ATOM 721 C CA . LEU A 1 99 ? 6.955 -11.196 -17.211 1.00 76.31 99 LEU A CA 1
ATOM 722 C C . LEU A 1 99 ? 8.076 -10.258 -17.680 1.00 76.31 99 LEU A C 1
ATOM 724 O O . LEU A 1 99 ? 8.048 -9.805 -18.825 1.00 76.31 99 LEU A O 1
ATOM 728 N N . GLY A 1 100 ? 9.056 -9.973 -16.820 1.00 83.62 100 GLY A N 1
ATOM 729 C CA . GLY A 1 100 ? 10.202 -9.117 -17.116 1.00 83.62 100 GLY A CA 1
ATOM 730 C C . GLY A 1 100 ? 11.088 -9.692 -18.215 1.00 83.62 100 GLY A C 1
ATOM 731 O O . GLY A 1 100 ? 11.543 -8.942 -19.074 1.00 83.62 100 GLY A O 1
ATOM 732 N N . ASP A 1 101 ? 11.238 -11.014 -18.268 1.00 82.25 101 ASP A N 1
ATOM 733 C CA . ASP A 1 101 ? 11.990 -11.684 -19.336 1.00 82.25 101 ASP A CA 1
ATOM 734 C C . ASP A 1 101 ? 11.322 -11.524 -20.717 1.00 82.25 101 ASP A C 1
ATOM 736 O O . ASP A 1 101 ? 11.997 -11.549 -21.744 1.00 82.25 101 ASP A O 1
ATOM 740 N N . TRP A 1 102 ? 9.997 -11.327 -20.756 1.00 85.56 102 TRP A N 1
ATOM 741 C CA . TRP A 1 102 ? 9.212 -11.251 -21.996 1.00 85.56 102 TRP A CA 1
ATOM 742 C C . TRP A 1 102 ? 8.967 -9.811 -22.448 1.00 85.56 102 TRP A C 1
ATOM 744 O O . TRP A 1 102 ? 9.090 -9.492 -23.629 1.00 85.56 102 TRP A O 1
ATOM 754 N N . ALA A 1 103 ? 8.584 -8.940 -21.514 1.00 78.19 103 ALA A N 1
ATOM 755 C CA . ALA A 1 103 ? 8.176 -7.563 -21.787 1.00 78.19 103 ALA A CA 1
ATOM 756 C C . ALA A 1 103 ? 9.234 -6.524 -21.369 1.00 78.19 103 ALA A C 1
ATOM 758 O O . ALA A 1 103 ? 9.057 -5.325 -21.608 1.00 78.19 103 ALA A O 1
ATOM 759 N N . GLY A 1 104 ? 10.344 -6.957 -20.763 1.00 80.31 104 GLY A N 1
ATOM 760 C CA . GLY A 1 104 ? 11.418 -6.081 -20.309 1.00 80.31 104 GLY A CA 1
ATOM 761 C C . GLY A 1 104 ? 10.925 -5.028 -19.317 1.00 80.31 104 GLY A C 1
ATOM 762 O O . GLY A 1 104 ? 10.051 -5.268 -18.483 1.00 80.31 104 GLY A O 1
ATOM 763 N N . VAL A 1 105 ? 11.454 -3.811 -19.452 1.00 78.75 105 VAL A N 1
ATOM 764 C CA . VAL A 1 105 ? 11.081 -2.657 -18.616 1.00 78.75 105 VAL A CA 1
ATOM 765 C C . VAL A 1 105 ? 9.588 -2.314 -18.704 1.00 78.75 105 VAL A C 1
ATOM 767 O O . VAL A 1 105 ? 9.055 -1.732 -17.764 1.00 78.75 105 VAL A O 1
ATOM 770 N N . LEU A 1 106 ? 8.871 -2.704 -19.767 1.00 78.44 106 LEU A N 1
ATOM 771 C CA . LEU A 1 106 ? 7.451 -2.362 -19.928 1.00 78.44 106 LEU A CA 1
ATOM 772 C C . LEU A 1 106 ? 6.544 -3.001 -18.867 1.00 78.44 106 LEU A C 1
ATOM 774 O O . LEU A 1 106 ? 5.441 -2.501 -18.654 1.00 78.44 106 LEU A O 1
ATOM 778 N N . VAL A 1 107 ? 7.003 -4.035 -18.151 1.00 76.19 107 VAL A N 1
ATOM 779 C CA . VAL A 1 107 ? 6.288 -4.600 -16.991 1.00 76.19 107 VAL A CA 1
ATOM 780 C C . VAL A 1 107 ? 5.991 -3.541 -15.932 1.00 76.19 107 VAL A C 1
ATOM 782 O O . VAL A 1 107 ? 4.923 -3.579 -15.324 1.00 76.19 107 VAL A O 1
ATOM 785 N N . ILE A 1 108 ? 6.862 -2.541 -15.761 1.00 75.88 108 ILE A N 1
ATOM 786 C CA . ILE A 1 108 ? 6.631 -1.468 -14.784 1.00 75.88 108 ILE A CA 1
ATOM 787 C C . ILE A 1 108 ? 5.397 -0.623 -15.127 1.00 75.88 108 ILE A C 1
ATOM 789 O O . ILE A 1 108 ? 4.727 -0.096 -14.240 1.00 75.88 108 ILE A O 1
ATOM 793 N N . ASN A 1 109 ? 5.042 -0.542 -16.413 1.00 78.94 109 ASN A N 1
ATOM 794 C CA . ASN A 1 109 ? 3.858 0.186 -16.851 1.00 78.94 109 ASN A CA 1
ATOM 795 C C . ASN A 1 109 ? 2.573 -0.555 -16.477 1.00 78.94 109 ASN A C 1
ATOM 797 O O . ASN A 1 109 ? 1.539 0.088 -16.333 1.00 78.94 109 ASN A O 1
ATOM 801 N N . VAL A 1 110 ? 2.617 -1.879 -16.289 1.00 74.81 110 VAL A N 1
ATOM 802 C CA . VAL A 1 110 ? 1.454 -2.654 -15.829 1.00 74.81 110 VAL A CA 1
ATOM 803 C C . VAL A 1 110 ? 1.069 -2.229 -14.418 1.00 74.81 110 VAL A C 1
ATOM 805 O O . VAL A 1 110 ? -0.112 -2.021 -14.147 1.00 74.81 110 VAL A O 1
ATOM 808 N N . ASP A 1 111 ? 2.055 -2.033 -13.544 1.00 73.25 111 ASP A N 1
ATOM 809 C CA . ASP A 1 111 ? 1.813 -1.570 -12.179 1.00 73.25 111 ASP A CA 1
ATOM 810 C C . ASP A 1 111 ? 1.250 -0.141 -12.194 1.00 73.25 111 ASP A C 1
ATOM 812 O O . ASP A 1 111 ? 0.183 0.122 -11.639 1.00 73.25 111 ASP A O 1
ATOM 816 N N . ALA A 1 112 ? 1.869 0.759 -12.968 1.00 75.56 112 ALA A N 1
ATOM 817 C CA . ALA A 1 112 ? 1.384 2.129 -13.140 1.00 75.56 112 ALA A CA 1
ATOM 818 C C . ALA A 1 112 ? -0.053 2.195 -13.696 1.00 75.56 112 ALA A C 1
ATOM 820 O O . ALA A 1 112 ? -0.876 2.948 -13.179 1.00 75.56 112 ALA A O 1
ATOM 821 N N . VAL A 1 113 ? -0.386 1.391 -14.713 1.00 77.19 113 VAL A N 1
ATOM 822 C CA . VAL A 1 113 ? -1.744 1.303 -15.280 1.00 77.19 113 VAL A CA 1
ATOM 823 C C . VAL A 1 113 ? -2.724 0.719 -14.267 1.00 77.19 113 VAL A C 1
ATOM 825 O O . VAL A 1 113 ? -3.859 1.181 -14.189 1.00 77.19 113 VAL A O 1
ATOM 828 N N . THR A 1 114 ? -2.303 -0.257 -13.463 1.00 73.69 114 THR A N 1
ATOM 829 C CA . THR A 1 114 ? -3.155 -0.862 -12.430 1.00 73.69 114 THR A CA 1
ATOM 830 C C . THR A 1 114 ? -3.487 0.152 -11.340 1.00 73.69 114 THR A C 1
ATOM 832 O O . THR A 1 114 ? -4.661 0.313 -10.998 1.00 73.69 114 THR A O 1
ATOM 835 N N . TYR A 1 115 ? -2.494 0.914 -10.865 1.00 72.31 115 TYR A N 1
ATOM 836 C CA . TYR A 1 115 ? -2.734 2.058 -9.983 1.00 72.31 115 TYR A CA 1
ATOM 837 C C . TYR A 1 115 ? -3.632 3.097 -10.660 1.00 72.31 115 TYR A C 1
ATOM 839 O O . TYR A 1 115 ? -4.558 3.610 -10.037 1.00 72.31 115 TYR A O 1
ATOM 847 N N . LEU A 1 116 ? -3.446 3.358 -11.953 1.00 72.38 116 LEU A N 1
ATOM 848 C CA . LEU A 1 116 ? -4.241 4.351 -12.668 1.00 72.38 116 LEU A CA 1
ATOM 849 C C . LEU A 1 116 ? -5.710 3.966 -12.819 1.00 72.38 116 LEU A C 1
A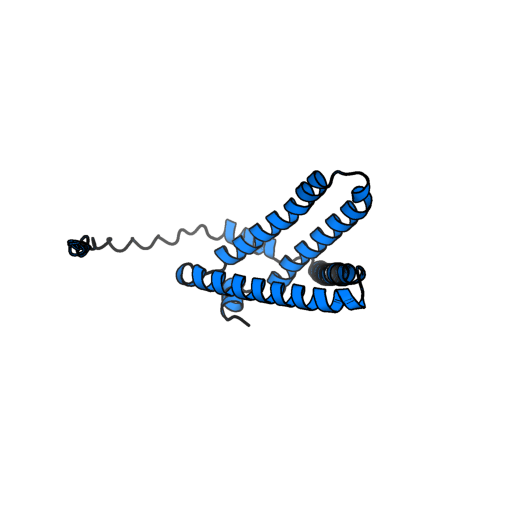TOM 851 O O . LEU A 1 116 ? -6.597 4.776 -12.550 1.00 72.38 116 LEU A O 1
ATOM 855 N N . LEU A 1 117 ? -5.985 2.709 -13.158 1.00 74.06 117 LEU A N 1
ATOM 856 C CA . LEU A 1 117 ? -7.340 2.167 -13.206 1.00 74.06 117 LEU A CA 1
ATOM 857 C C . LEU A 1 117 ? -7.985 2.157 -11.819 1.00 74.06 117 LEU A C 1
ATOM 859 O O . LEU A 1 117 ? -9.145 2.553 -11.690 1.00 74.06 117 LEU A O 1
ATOM 863 N N . ALA A 1 118 ? -7.239 1.771 -10.780 1.00 70.81 118 ALA A N 1
ATOM 864 C CA . ALA A 1 118 ? -7.724 1.824 -9.405 1.00 70.81 118 ALA A CA 1
ATOM 865 C C . ALA A 1 118 ? -8.109 3.259 -9.011 1.00 70.81 118 ALA A C 1
ATOM 867 O O . ALA A 1 118 ? -9.227 3.469 -8.543 1.00 70.81 118 ALA A O 1
ATOM 868 N N . GLY A 1 119 ? -7.246 4.244 -9.287 1.00 70.00 119 GLY A N 1
ATOM 869 C CA . GLY A 1 119 ? -7.474 5.670 -9.024 1.00 70.00 119 GLY A CA 1
ATOM 870 C C . GLY A 1 119 ? -8.579 6.308 -9.878 1.00 70.00 119 GLY A C 1
ATOM 871 O O . GLY A 1 119 ? -9.263 7.229 -9.431 1.00 70.00 119 GLY A O 1
ATOM 872 N N . MET A 1 120 ? -8.840 5.794 -11.080 1.00 78.88 120 MET A N 1
ATOM 873 C CA . MET A 1 120 ? -9.982 6.223 -11.893 1.00 78.88 120 MET A CA 1
ATOM 874 C C . MET A 1 120 ? -11.313 5.661 -11.386 1.00 78.88 120 MET A C 1
ATOM 876 O O . MET A 1 120 ? -12.299 6.395 -11.329 1.00 78.88 120 MET A O 1
ATOM 880 N N . LEU A 1 121 ? -11.367 4.377 -11.018 1.00 74.12 121 LEU A N 1
ATOM 881 C CA . LEU A 1 121 ? -12.583 3.735 -10.495 1.00 74.12 121 LEU A CA 1
ATOM 882 C C . LEU A 1 121 ? -13.016 4.370 -9.172 1.00 74.12 121 LEU A C 1
ATOM 884 O O . LEU A 1 121 ? -14.170 4.758 -8.999 1.00 74.12 121 LEU A O 1
ATOM 888 N N . ALA A 1 122 ? -12.042 4.533 -8.290 1.00 66.38 122 ALA A N 1
ATOM 889 C CA . ALA A 1 122 ? -12.033 5.385 -7.117 1.00 66.38 122 ALA A CA 1
ATOM 890 C C . ALA A 1 122 ? -12.700 6.750 -7.308 1.00 66.38 122 ALA A C 1
ATOM 892 O O . ALA A 1 122 ? -13.713 7.071 -6.680 1.00 66.38 122 ALA A O 1
ATOM 893 N N . LEU A 1 123 ? -12.114 7.560 -8.195 1.00 74.19 123 LEU A N 1
ATOM 894 C CA . LEU A 1 123 ? -12.553 8.917 -8.465 1.00 74.19 123 LEU A CA 1
ATOM 895 C C . LEU A 1 123 ? -13.953 8.918 -9.078 1.00 74.19 123 LEU A C 1
ATOM 897 O O . LEU A 1 123 ? -14.813 9.683 -8.652 1.00 74.19 123 LEU A O 1
ATOM 901 N N . GLY A 1 124 ? -14.220 8.018 -10.026 1.00 82.50 124 GLY A N 1
ATOM 902 C CA . GLY A 1 124 ? -15.538 7.849 -10.630 1.00 82.50 124 GLY A CA 1
ATOM 903 C C . GLY A 1 124 ? -16.612 7.493 -9.602 1.00 82.50 124 GLY A C 1
ATOM 904 O O . GLY A 1 124 ? -17.730 8.001 -9.681 1.00 82.50 124 GLY A O 1
ATOM 905 N N . TYR A 1 125 ? -16.279 6.672 -8.605 1.00 77.88 125 TYR A N 1
ATOM 906 C CA . TYR A 1 125 ? -17.187 6.364 -7.507 1.00 77.88 125 TYR A CA 1
ATOM 907 C C . TYR A 1 125 ? -17.446 7.587 -6.617 1.00 77.88 125 TYR A C 1
ATOM 909 O O . TYR A 1 125 ? -18.608 7.908 -6.354 1.00 77.88 125 TYR A O 1
ATOM 917 N N . ALA A 1 126 ? -16.390 8.302 -6.216 1.00 70.88 126 ALA A N 1
ATOM 918 C CA . ALA A 1 126 ? -16.488 9.507 -5.391 1.00 70.88 126 ALA A CA 1
ATOM 919 C C . ALA A 1 126 ? -17.309 10.616 -6.071 1.00 70.88 126 ALA A C 1
ATOM 921 O O . ALA A 1 126 ? -18.190 11.206 -5.449 1.00 70.88 126 ALA A O 1
ATOM 922 N N . LEU A 1 127 ? -17.093 10.845 -7.371 1.00 81.50 127 LEU A N 1
ATOM 923 C CA . LEU A 1 127 ? -17.834 11.833 -8.162 1.00 81.50 127 LEU A CA 1
ATOM 924 C C . LEU A 1 127 ? -19.317 11.476 -8.323 1.00 81.50 127 LEU A C 1
ATOM 926 O O . LEU A 1 127 ? -20.154 12.369 -8.422 1.00 81.50 127 LEU A O 1
ATOM 930 N N . ARG A 1 128 ? -19.658 10.182 -8.329 1.00 90.12 128 ARG A N 1
ATOM 931 C CA . ARG A 1 128 ? -21.055 9.713 -8.350 1.00 90.12 128 ARG A CA 1
ATOM 932 C C . ARG A 1 128 ? -21.742 9.819 -6.987 1.00 90.12 128 ARG A C 1
ATOM 934 O O . ARG A 1 128 ? -22.968 9.795 -6.939 1.00 90.12 128 ARG A O 1
ATOM 941 N N . HIS A 1 129 ? -20.977 9.961 -5.903 1.00 79.06 129 HIS A N 1
ATOM 942 C CA . HIS A 1 129 ? -21.485 10.038 -4.530 1.00 79.06 129 HIS A CA 1
ATOM 943 C C . HIS A 1 129 ? -20.890 11.247 -3.781 1.00 79.06 129 HIS A C 1
ATOM 945 O O . HIS A 1 129 ? -20.255 11.068 -2.737 1.00 79.06 129 HIS A O 1
ATOM 951 N N . PRO A 1 130 ? -21.121 12.490 -4.253 1.00 62.97 130 PRO A N 1
ATOM 952 C CA . PRO A 1 130 ? -20.480 13.706 -3.733 1.00 62.97 130 PRO A CA 1
ATOM 953 C C . PRO A 1 130 ? -20.881 14.097 -2.292 1.00 62.97 130 PRO A C 1
ATOM 955 O O . PRO A 1 130 ? -20.547 15.180 -1.824 1.00 62.97 130 PRO A O 1
ATOM 958 N N . GLY A 1 131 ? -21.577 13.220 -1.562 1.00 61.47 131 GLY A N 1
ATOM 959 C CA . GLY A 1 131 ? -22.005 13.417 -0.176 1.00 61.47 131 GLY A CA 1
ATOM 960 C C . GLY A 1 131 ? -21.793 12.201 0.730 1.00 61.47 131 GLY A C 1
ATOM 961 O O . GLY A 1 131 ? -22.487 12.096 1.739 1.00 61.47 131 GLY A O 1
ATOM 962 N N . GLY A 1 132 ? -20.890 11.273 0.378 1.00 57.75 132 GLY A N 1
ATOM 963 C CA . GLY A 1 132 ? -20.582 10.089 1.191 1.00 57.75 132 GLY A CA 1
ATOM 964 C C . GLY A 1 132 ? -20.337 10.467 2.656 1.00 57.75 132 GLY A C 1
ATOM 965 O O . GLY A 1 132 ? -19.374 11.158 2.979 1.00 57.75 132 GLY A O 1
ATOM 966 N N . GLY A 1 133 ? -21.253 10.060 3.538 1.00 52.50 133 GLY A N 1
ATOM 967 C CA . GLY A 1 133 ? -21.454 10.585 4.893 1.00 52.50 133 GLY A CA 1
ATOM 968 C C . GLY A 1 133 ? -20.337 10.353 5.917 1.00 52.50 133 GLY A C 1
ATOM 969 O O . GLY A 1 133 ? -20.611 10.460 7.109 1.00 52.50 133 GLY A O 1
ATOM 970 N N . LEU A 1 134 ? -19.098 10.082 5.499 1.00 55.97 134 LEU A N 1
ATOM 971 C CA . LEU A 1 134 ? -17.925 9.941 6.370 1.00 55.97 134 LEU A CA 1
ATOM 972 C C . LEU A 1 134 ? -17.726 11.177 7.259 1.00 55.97 134 LEU A C 1
ATOM 974 O O . LEU A 1 134 ? -17.558 11.048 8.470 1.00 55.97 134 LEU A O 1
ATOM 978 N N . GLY A 1 135 ? -17.862 12.380 6.692 1.00 58.25 135 GLY A N 1
ATOM 979 C CA . GLY A 1 135 ? -17.781 13.626 7.462 1.00 58.25 135 GLY A CA 1
ATOM 980 C C . GLY A 1 135 ? -18.940 13.818 8.448 1.00 58.25 135 GLY A C 1
ATOM 981 O O . GLY A 1 135 ? -18.742 14.381 9.524 1.00 58.25 135 GLY A O 1
ATOM 982 N N . LYS A 1 136 ? -20.142 13.321 8.119 1.00 61.84 136 LYS A N 1
ATOM 983 C CA . LYS A 1 136 ? -21.306 13.371 9.019 1.00 61.84 136 LYS A CA 1
ATOM 984 C C . LYS A 1 136 ? -21.184 12.360 10.156 1.00 61.84 136 LYS A C 1
ATOM 986 O O . LYS A 1 136 ? -21.386 12.759 11.293 1.00 61.84 136 LYS A O 1
ATOM 991 N N . ARG A 1 137 ? -20.784 11.111 9.883 1.00 62.47 137 ARG A N 1
ATOM 992 C CA . ARG A 1 137 ? -20.610 10.067 10.908 1.00 62.47 137 ARG A CA 1
ATOM 993 C C . ARG A 1 137 ? -19.487 10.402 11.881 1.00 62.47 137 ARG A C 1
ATOM 995 O O . ARG A 1 137 ? -19.704 10.304 13.079 1.00 62.47 137 ARG A O 1
ATOM 1002 N N . TYR A 1 138 ? -18.335 10.882 11.403 1.00 63.22 138 TYR A N 1
ATOM 1003 C CA . TYR A 1 138 ? -17.249 11.293 12.303 1.00 63.22 138 TYR A CA 1
ATOM 1004 C C . TYR A 1 138 ? -17.671 12.476 13.186 1.00 63.22 138 TYR A C 1
ATOM 1006 O O . TYR A 1 138 ? -17.397 12.506 14.384 1.00 63.22 138 TYR A O 1
ATOM 1014 N N . ARG A 1 139 ? -18.409 13.436 12.614 1.00 65.88 139 ARG A N 1
ATOM 1015 C CA . ARG A 1 139 ? -18.959 14.576 13.354 1.00 65.88 139 ARG A CA 1
ATOM 1016 C C . ARG A 1 139 ? -20.045 14.150 14.350 1.00 65.88 139 ARG A C 1
ATOM 1018 O O . ARG A 1 139 ? -20.029 14.639 15.470 1.00 65.88 139 ARG A O 1
ATOM 1025 N N . GLU A 1 140 ? -20.947 13.240 13.997 1.00 68.00 140 GLU A N 1
ATOM 1026 C CA . GLU A 1 140 ? -21.977 12.704 14.903 1.00 68.00 140 GLU A CA 1
ATOM 1027 C C . GLU A 1 140 ? -21.382 11.817 15.998 1.00 68.00 140 GLU A C 1
ATOM 1029 O O . GLU A 1 140 ? -21.819 11.886 17.140 1.00 68.00 140 GLU A O 1
ATOM 1034 N N . GLN A 1 141 ? -20.336 11.048 15.705 1.00 66.31 141 GLN A N 1
ATOM 1035 C CA . GLN A 1 141 ? -19.628 10.243 16.698 1.00 66.31 141 GLN A CA 1
ATOM 1036 C C . GLN A 1 141 ? -18.817 11.128 17.656 1.00 66.31 141 GLN A C 1
ATOM 1038 O O . GLN A 1 141 ? -18.796 10.878 18.860 1.00 66.31 141 GLN A O 1
ATOM 1043 N N . SER A 1 142 ? -18.227 12.216 17.149 1.00 64.44 142 SER A N 1
ATOM 1044 C CA . SER A 1 142 ? -17.490 13.188 17.961 1.00 64.44 142 SER A CA 1
ATOM 1045 C C . SER A 1 142 ? -18.393 14.154 18.743 1.00 64.44 142 SER A C 1
ATOM 1047 O O . SER A 1 142 ? -17.953 14.669 19.768 1.00 64.44 142 SER A O 1
ATOM 1049 N N . LEU A 1 143 ? -19.627 14.417 18.287 1.00 71.38 143 LEU A N 1
ATOM 1050 C CA . LEU A 1 143 ? -20.581 15.322 18.954 1.00 71.38 143 LEU A CA 1
ATOM 1051 C C . LEU A 1 143 ? -21.657 14.591 19.778 1.00 71.38 143 LEU A C 1
ATOM 1053 O O . LEU A 1 143 ? -22.181 15.168 20.725 1.00 71.38 143 LEU A O 1
ATOM 1057 N N . GLY A 1 144 ? -21.998 13.345 19.442 1.00 63.28 144 GLY A N 1
ATOM 1058 C CA . GLY A 1 144 ? -23.081 12.571 20.065 1.00 63.28 144 GLY A CA 1
ATOM 1059 C C . GLY A 1 144 ? -22.636 11.535 21.106 1.00 63.28 144 GLY A C 1
ATOM 1060 O O . GLY A 1 144 ? -23.463 11.036 21.864 1.00 63.28 144 GLY A O 1
ATOM 1061 N N . GLY A 1 145 ? -21.345 11.207 21.186 1.00 56.00 145 GLY A N 1
ATOM 1062 C CA . GLY A 1 145 ? -20.827 10.096 22.002 1.00 56.00 145 GLY A CA 1
ATOM 1063 C C . GLY A 1 145 ? -20.306 10.457 23.396 1.00 56.00 145 GLY A C 1
ATOM 1064 O O . GLY A 1 145 ? -19.649 9.634 24.022 1.00 56.00 145 GLY A O 1
ATOM 1065 N N . GLY A 1 146 ? -20.569 11.671 23.883 1.00 53.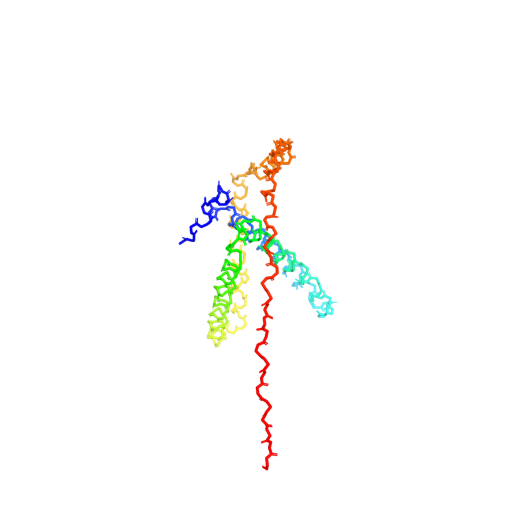88 146 GLY A N 1
ATOM 1066 C CA . GLY A 1 146 ? -20.168 12.140 25.214 1.00 53.88 146 GLY A CA 1
ATOM 1067 C C . GLY A 1 146 ? -21.155 11.811 26.338 1.00 53.88 146 GLY A C 1
ATOM 1068 O O . GLY A 1 146 ? -21.034 12.374 27.423 1.00 53.88 146 GLY A O 1
ATOM 1069 N N . SER A 1 147 ? -22.138 10.926 26.128 1.00 60.53 147 SER A N 1
ATOM 1070 C CA . SER A 1 147 ? -22.779 10.275 27.273 1.00 60.53 147 SER A CA 1
ATOM 1071 C C . SER A 1 147 ? -21.768 9.268 27.792 1.00 60.53 147 SER A C 1
ATOM 1073 O O . SER A 1 147 ? -21.611 8.188 27.225 1.00 60.53 147 SER A O 1
ATOM 1075 N N . ALA A 1 148 ? -21.007 9.686 28.803 1.00 60.25 148 ALA A N 1
ATOM 1076 C CA . ALA A 1 148 ? -20.120 8.832 29.563 1.00 60.25 148 ALA A CA 1
ATOM 1077 C C . ALA A 1 148 ? -20.889 7.561 29.932 1.00 60.25 148 ALA A C 1
ATOM 1079 O O . ALA A 1 148 ? -21.655 7.549 30.895 1.00 60.25 148 ALA A O 1
ATOM 1080 N N . ARG A 1 149 ? -20.709 6.485 29.155 1.00 62.25 149 ARG A N 1
ATOM 1081 C CA . ARG A 1 149 ? -21.044 5.160 29.655 1.00 62.25 149 ARG A CA 1
ATOM 1082 C C . ARG A 1 149 ? -20.249 5.058 30.951 1.00 62.25 149 ARG A C 1
ATOM 1084 O O . ARG A 1 149 ? -19.026 5.226 30.879 1.00 62.25 149 ARG A O 1
ATOM 1091 N N . PRO A 1 150 ? -20.908 4.894 32.111 1.00 64.25 150 PRO A N 1
ATOM 1092 C CA . PRO A 1 150 ? -20.191 4.734 33.359 1.00 64.25 150 PRO A CA 1
ATOM 1093 C C . PRO A 1 150 ? -19.186 3.622 33.110 1.00 64.25 150 PRO A C 1
ATOM 1095 O O . PRO A 1 150 ? -19.566 2.544 32.647 1.00 64.25 150 PRO A O 1
ATOM 1098 N N . VAL A 1 151 ? -17.901 3.936 33.293 1.00 71.06 151 VAL A N 1
ATOM 1099 C CA . VAL A 1 151 ? -16.855 2.919 33.297 1.00 71.06 151 VAL A CA 1
ATOM 1100 C C . VAL A 1 151 ? -17.374 1.883 34.284 1.00 71.06 151 VAL A C 1
ATOM 1102 O O . VAL A 1 151 ? -17.566 2.259 35.441 1.00 71.06 151 VAL A O 1
ATOM 1105 N N . PRO A 1 152 ? -17.725 0.659 33.841 1.00 69.62 152 PRO A N 1
ATOM 1106 C CA . PRO A 1 152 ? -18.255 -0.335 34.753 1.00 69.62 152 PRO A CA 1
ATOM 1107 C C . PRO A 1 152 ? -17.244 -0.434 35.879 1.00 69.62 152 PRO A C 1
ATOM 1109 O O . PRO A 1 152 ? -16.055 -0.628 35.592 1.00 69.62 152 PRO A O 1
ATOM 1112 N N . ASP A 1 153 ? -17.706 -0.171 37.108 1.00 70.75 153 ASP A N 1
ATOM 1113 C CA . ASP A 1 153 ? -16.864 -0.147 38.294 1.00 70.75 153 ASP A CA 1
ATOM 1114 C C . ASP A 1 153 ? -15.954 -1.350 38.205 1.00 70.75 153 ASP A C 1
ATOM 1116 O O . ASP A 1 153 ? -16.417 -2.493 38.159 1.00 70.75 153 ASP A O 1
ATOM 1120 N N . LYS A 1 154 ? -14.663 -1.055 38.031 1.00 67.94 154 LYS A N 1
ATOM 1121 C CA . LYS A 1 154 ? -13.627 -2.045 37.773 1.00 67.94 154 LYS A CA 1
ATOM 1122 C C . LYS A 1 154 ? -13.851 -3.123 38.832 1.00 67.94 154 LYS A C 1
ATOM 1124 O O . LYS A 1 154 ? -13.674 -2.783 40.006 1.00 67.94 154 LYS A O 1
ATOM 1129 N N . PRO A 1 155 ? -14.306 -4.347 38.480 1.00 65.81 155 PRO A N 1
ATOM 1130 C CA . PRO A 1 155 ? -14.697 -5.328 39.480 1.00 65.81 155 PRO A CA 1
ATOM 1131 C C . PRO A 1 155 ? -13.503 -5.462 40.398 1.00 65.81 155 PRO A C 1
ATOM 1133 O O . PRO A 1 155 ? -12.402 -5.719 39.895 1.00 65.81 155 PRO A O 1
ATOM 1136 N N . ALA A 1 156 ? -13.719 -5.115 41.676 1.00 66.12 156 ALA A N 1
ATOM 1137 C CA . ALA A 1 156 ? -12.681 -4.872 42.666 1.00 66.12 156 ALA A CA 1
ATOM 1138 C C . ALA A 1 156 ? -11.577 -5.880 42.421 1.00 66.12 156 ALA A C 1
ATOM 1140 O O . ALA A 1 156 ? -11.825 -7.079 42.556 1.00 66.12 156 ALA A O 1
ATOM 1141 N N . ARG A 1 157 ? -10.443 -5.384 41.898 1.00 61.66 157 ARG A N 1
ATOM 1142 C CA . ARG A 1 157 ? -9.369 -6.203 41.345 1.00 61.66 157 ARG A CA 1
ATOM 1143 C C . ARG A 1 157 ? -9.054 -7.224 42.417 1.00 61.66 157 ARG A C 1
ATOM 1145 O O . ARG A 1 157 ? -8.416 -6.877 43.409 1.00 61.66 157 ARG A O 1
ATOM 1152 N N . ARG A 1 158 ? -9.576 -8.445 42.258 1.00 62.72 158 ARG A N 1
ATOM 1153 C CA . ARG A 1 158 ? -9.292 -9.553 43.156 1.00 62.72 158 ARG A CA 1
ATOM 1154 C C . ARG A 1 158 ? -7.786 -9.622 43.067 1.00 62.72 158 ARG A C 1
ATOM 1156 O O . ARG A 1 158 ? -7.274 -9.853 41.972 1.00 62.72 158 ARG A O 1
ATOM 1163 N N . GLN A 1 159 ? -7.101 -9.232 44.140 1.00 64.62 159 GLN A N 1
ATOM 1164 C CA . GLN A 1 159 ? -5.657 -9.326 44.238 1.00 64.62 159 GLN A CA 1
ATOM 1165 C C . GLN A 1 159 ? -5.361 -10.798 43.990 1.00 64.62 159 GLN A C 1
ATOM 1167 O O . GLN A 1 159 ? -5.487 -11.631 44.884 1.00 64.62 159 GLN A O 1
ATOM 1172 N N . SER A 1 160 ? -5.091 -11.140 42.733 1.00 64.31 160 SER A N 1
ATOM 1173 C CA . SER A 1 160 ? -4.493 -12.398 42.364 1.00 64.31 160 SER A CA 1
ATOM 1174 C C . SER A 1 160 ? -3.170 -12.349 43.090 1.00 64.31 160 SER A C 1
ATOM 1176 O O . SER A 1 160 ? -2.287 -11.568 42.721 1.00 64.31 160 SER A O 1
ATOM 1178 N N . GLN A 1 161 ? -3.124 -13.069 44.211 1.00 64.06 161 GLN A N 1
ATOM 1179 C CA . GLN A 1 161 ? -1.918 -13.290 44.980 1.00 64.06 161 GLN A CA 1
ATOM 1180 C C . GLN A 1 161 ? -0.796 -13.560 43.980 1.00 64.06 161 GLN A C 1
ATOM 1182 O O . GLN A 1 161 ? -1.042 -14.285 43.011 1.00 64.06 161 GLN A O 1
ATOM 1187 N N . PRO A 1 162 ? 0.383 -12.944 44.146 1.00 62.16 162 PRO A N 1
ATOM 1188 C CA . PRO A 1 162 ? 1.506 -13.200 43.268 1.00 62.16 162 PRO A CA 1
ATOM 1189 C C . PRO A 1 162 ? 1.744 -14.705 43.273 1.00 62.16 162 PRO A C 1
ATOM 1191 O O . PRO A 1 162 ? 2.236 -15.257 44.256 1.00 62.16 162 PRO A O 1
ATOM 1194 N N . THR A 1 163 ? 1.337 -15.377 42.197 1.00 68.94 163 THR A N 1
ATOM 1195 C CA . THR A 1 163 ? 1.713 -16.755 41.942 1.00 68.94 163 THR A CA 1
ATOM 1196 C C . THR A 1 163 ? 3.213 -16.677 41.775 1.00 68.94 163 THR A C 1
ATOM 1198 O O . THR A 1 163 ? 3.720 -16.217 40.751 1.00 68.94 163 THR A O 1
ATOM 1201 N N . THR A 1 164 ? 3.922 -16.989 42.851 1.00 69.62 164 THR A N 1
ATOM 1202 C CA . 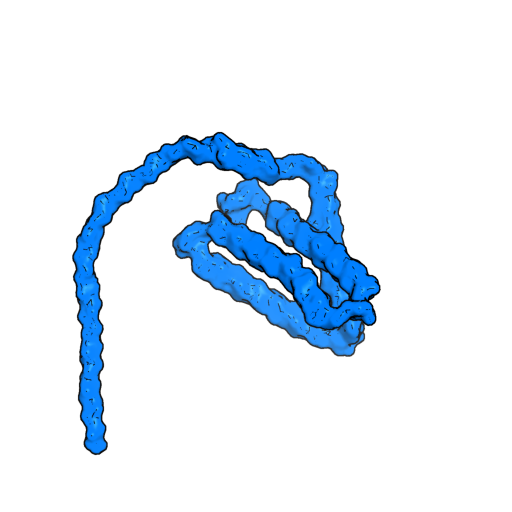THR A 1 164 ? 5.366 -17.086 42.879 1.00 69.62 164 THR A CA 1
ATOM 1203 C C . THR A 1 164 ? 5.731 -18.094 41.807 1.00 69.62 164 THR A C 1
ATOM 1205 O O . THR A 1 164 ? 5.602 -19.304 41.981 1.00 69.62 164 THR A O 1
ATOM 1208 N N . CYS A 1 165 ? 6.138 -17.585 40.646 1.00 61.03 165 CYS A N 1
ATOM 1209 C CA . CYS A 1 165 ? 6.824 -18.376 39.650 1.00 61.03 165 CYS A CA 1
ATOM 1210 C C . CYS A 1 165 ? 8.142 -18.790 40.301 1.00 61.03 165 CYS A C 1
ATOM 1212 O O . CYS A 1 165 ? 9.140 -18.076 40.235 1.00 61.03 165 CYS A O 1
ATOM 1214 N N . ARG A 1 166 ? 8.120 -19.920 41.017 1.00 64.69 166 ARG A N 1
ATOM 1215 C CA . ARG A 1 166 ? 9.323 -20.665 41.367 1.00 64.69 166 ARG A CA 1
ATOM 1216 C C . ARG A 1 166 ? 9.944 -21.074 40.044 1.00 64.69 166 ARG A C 1
ATOM 1218 O O . ARG A 1 166 ? 9.510 -22.041 39.425 1.00 64.69 166 ARG A O 1
ATOM 1225 N N . PHE A 1 167 ? 10.929 -20.303 39.602 1.00 68.50 167 PHE A N 1
ATOM 1226 C CA . PHE A 1 167 ? 11.848 -20.758 38.577 1.00 68.50 167 PHE A CA 1
ATOM 1227 C C . PHE A 1 167 ? 12.504 -22.047 39.090 1.00 68.50 167 PHE A C 1
ATOM 1229 O O . PHE A 1 167 ? 13.079 -22.025 40.184 1.00 68.50 167 PHE A O 1
ATOM 1236 N N . PRO A 1 168 ? 12.393 -23.176 38.370 1.00 70.12 168 PRO A N 1
ATOM 1237 C CA . PRO A 1 168 ? 13.183 -24.350 38.689 1.00 70.12 168 PRO A CA 1
ATOM 1238 C C . PRO A 1 168 ? 14.654 -23.971 38.503 1.00 70.12 168 PRO A C 1
ATOM 1240 O O . PRO A 1 168 ? 15.090 -23.631 37.406 1.00 70.12 168 PRO A O 1
ATOM 1243 N N . THR A 1 169 ? 15.409 -23.963 39.598 1.00 73.00 169 THR A N 1
ATOM 1244 C CA . THR A 1 169 ? 16.865 -23.830 39.571 1.00 73.00 169 THR A CA 1
ATOM 1245 C C . THR A 1 169 ? 17.432 -24.997 38.771 1.00 73.00 169 THR A C 1
ATOM 1247 O O . THR A 1 169 ? 17.260 -26.150 39.170 1.00 73.00 169 THR A O 1
ATOM 1250 N N . SER A 1 170 ? 18.066 -24.706 37.635 1.00 71.81 170 SER A N 1
ATOM 1251 C CA . SER A 1 170 ? 18.755 -25.707 36.822 1.00 71.81 170 SER A CA 1
ATOM 1252 C C . SER A 1 170 ? 19.787 -26.475 37.661 1.00 71.81 170 SER A C 1
ATOM 1254 O O . SER A 1 170 ? 20.500 -25.849 38.449 1.00 71.81 170 SER A O 1
ATOM 1256 N N . PRO A 1 171 ? 19.903 -27.806 37.501 1.00 71.88 171 PRO A N 1
ATOM 1257 C CA . PRO A 1 171 ? 20.945 -28.578 38.158 1.00 71.88 171 PRO A CA 1
ATOM 1258 C C . PRO A 1 171 ? 22.318 -28.198 37.593 1.00 71.88 171 PRO A C 1
ATOM 1260 O O . PRO A 1 171 ? 22.529 -28.169 36.380 1.00 71.88 171 PRO A O 1
ATOM 1263 N N . THR A 1 172 ? 23.246 -27.901 38.497 1.00 71.81 172 THR A N 1
ATOM 1264 C CA . THR A 1 172 ? 24.665 -27.677 38.230 1.00 71.81 172 THR A CA 1
ATOM 1265 C C . THR A 1 172 ? 25.252 -28.900 37.526 1.00 71.81 172 THR A C 1
ATOM 1267 O O . THR A 1 172 ? 25.385 -29.963 38.128 1.00 71.81 172 THR A O 1
ATOM 1270 N N . VAL A 1 173 ? 25.598 -28.765 36.247 1.00 69.00 173 VAL A N 1
ATOM 1271 C CA . VAL A 1 173 ? 26.375 -29.776 35.523 1.00 69.00 173 VAL A CA 1
ATOM 1272 C C . VAL A 1 173 ? 27.840 -29.591 35.914 1.00 69.00 173 VAL A C 1
ATOM 1274 O O . VAL A 1 173 ? 28.500 -28.661 35.454 1.00 69.00 173 VAL A O 1
ATOM 1277 N N . SER A 1 174 ? 28.334 -30.452 36.804 1.00 66.75 174 SER A N 1
ATOM 1278 C CA . SER A 1 174 ? 29.764 -30.598 37.079 1.00 66.75 174 SER A CA 1
ATOM 1279 C C . SER A 1 174 ? 30.429 -31.311 35.903 1.00 66.75 174 SER A C 1
ATOM 1281 O O . SER A 1 174 ? 30.171 -32.488 35.664 1.00 66.75 174 SER A O 1
ATOM 1283 N N . LEU A 1 175 ? 31.270 -30.583 35.171 1.00 68.50 175 LEU A N 1
ATOM 1284 C CA . LEU A 1 175 ? 32.225 -31.150 34.223 1.00 68.50 175 LEU A CA 1
ATOM 1285 C C . LEU A 1 175 ? 33.409 -31.728 35.010 1.00 68.50 175 LEU A C 1
ATOM 1287 O O . LEU A 1 175 ? 34.075 -30.995 35.743 1.00 68.50 175 LEU A O 1
ATOM 1291 N N . LEU A 1 176 ? 33.610 -33.039 34.867 1.00 73.00 176 LEU A N 1
ATOM 1292 C CA . LEU A 1 176 ? 34.858 -33.755 35.141 1.00 73.00 176 LEU A CA 1
ATOM 1293 C C . LEU A 1 176 ? 35.647 -33.877 33.837 1.00 73.00 176 LEU A C 1
ATOM 1295 O O . LEU A 1 176 ? 34.989 -34.078 32.789 1.00 73.00 176 LEU A O 1
#

Radius of gyration: 24.73 Å; chains: 1; bounding box: 58×51×67 Å

Sequence (176 aa):
MAPWIKVMLDGGGLELGSLMSVQAVEGMVAALLLAGFAQQVSAVRLLGWGGLPFTAWGTAQMLLLQTESEPELRGRIFGAYFALFGGAQFVGMALSGILGDWAGVLVINVDAVTYLLAGMLALGYALRHPGGGLGKRYREQSLGGGSARPVPDKPARRQSQPTTCRFPTSPTVSLL

InterPro domains:
  IPR036259 MFS transporter superfamily [SSF103473] (9-125)

Organism: NCBI:txid1665626